Protein AF-A0A2Z6N9J4-F1 (afdb_monomer)

Sequence (59 aa):
MKSFMTEYSIKGETRPFKPYTSGYHVPYKASDSTFPLWYSIKRASAYIIVMSSHSAYDL

Mean predicted aligned error: 11.2 Å

Structure (mmCIF, N/CA/C/O backbone):
data_AF-A0A2Z6N9J4-F1
#
_entry.id   AF-A0A2Z6N9J4-F1
#
loop_
_atom_site.group_PDB
_atom_site.id
_atom_site.t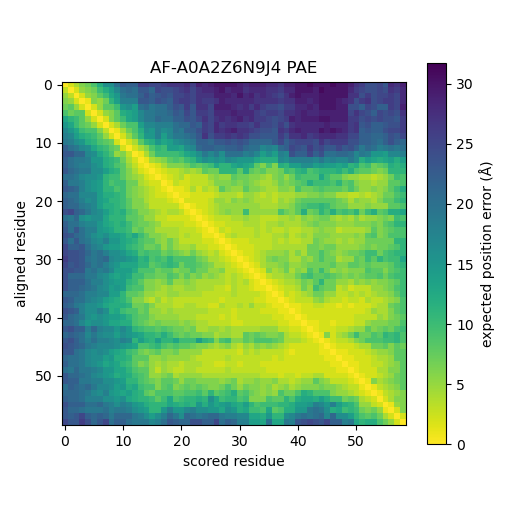ype_symbol
_atom_site.label_atom_id
_atom_site.label_alt_id
_atom_site.label_comp_id
_atom_site.label_asym_id
_atom_site.label_entity_id
_atom_site.label_seq_id
_atom_site.pdbx_PDB_ins_code
_atom_site.Cartn_x
_atom_site.Cartn_y
_atom_site.Cartn_z
_atom_site.occupancy
_atom_site.B_iso_or_equiv
_atom_site.auth_seq_id
_atom_site.auth_comp_id
_atom_site.auth_asym_id
_atom_site.auth_atom_id
_atom_site.pdbx_PDB_model_num
ATOM 1 N N . MET A 1 1 ? -31.635 13.200 6.021 1.00 46.50 1 MET A N 1
ATOM 2 C CA . MET A 1 1 ? -30.963 12.163 5.202 1.00 46.50 1 MET A CA 1
ATOM 3 C C . MET A 1 1 ? -29.575 11.841 5.775 1.00 46.50 1 MET A C 1
ATOM 5 O O . MET A 1 1 ? -28.565 12.069 5.129 1.00 46.50 1 MET A O 1
ATOM 9 N N . LYS A 1 2 ? -29.510 11.347 7.018 1.00 42.16 2 LYS A N 1
ATOM 10 C CA . LYS A 1 2 ? -28.290 10.839 7.673 1.00 42.16 2 LYS A CA 1
ATOM 11 C C . LYS A 1 2 ? -28.644 9.472 8.263 1.00 42.16 2 LYS A C 1
ATOM 13 O O . LYS A 1 2 ? -28.974 9.400 9.436 1.00 42.16 2 LYS A O 1
ATOM 18 N N . SER A 1 3 ? -28.749 8.435 7.431 1.00 36.06 3 SER A N 1
ATOM 19 C CA . SER A 1 3 ? -29.249 7.134 7.917 1.00 36.06 3 SER A CA 1
ATOM 20 C C . SER A 1 3 ? -28.711 5.895 7.195 1.00 36.06 3 SER A C 1
ATOM 22 O O . SER A 1 3 ? -29.245 4.817 7.408 1.00 36.06 3 SER A O 1
ATOM 24 N N . PHE A 1 4 ? -27.674 5.990 6.360 1.00 44.59 4 PHE A N 1
ATOM 25 C CA . PHE A 1 4 ? -27.209 4.817 5.598 1.00 44.59 4 PHE A CA 1
ATOM 26 C C . PHE A 1 4 ? -25.688 4.638 5.599 1.00 44.59 4 PHE A C 1
ATOM 28 O O . PHE A 1 4 ? -25.104 4.256 4.594 1.00 44.59 4 PHE A O 1
ATOM 35 N N . MET A 1 5 ? -25.021 4.922 6.726 1.00 45.38 5 MET A N 1
ATOM 36 C CA . MET A 1 5 ? -23.589 4.608 6.864 1.00 45.38 5 MET A CA 1
ATOM 37 C C . MET A 1 5 ? -23.105 4.462 8.319 1.00 45.38 5 MET A C 1
ATOM 39 O O . MET A 1 5 ? -21.949 4.739 8.616 1.00 45.38 5 MET A O 1
ATOM 43 N N . THR A 1 6 ? -23.974 4.056 9.251 1.00 42.88 6 THR A N 1
ATOM 44 C CA . THR A 1 6 ? -23.616 3.894 10.679 1.00 42.88 6 THR A CA 1
ATOM 45 C C . THR A 1 6 ? -23.761 2.472 11.217 1.00 42.88 6 THR A C 1
ATOM 47 O O . THR A 1 6 ? -23.529 2.259 12.401 1.00 42.88 6 THR A O 1
ATOM 50 N N . GLU A 1 7 ? -24.071 1.480 10.375 1.00 45.38 7 GLU A N 1
ATOM 51 C CA . GLU A 1 7 ? -24.339 0.108 10.844 1.00 45.38 7 GLU A CA 1
ATOM 52 C C . GLU A 1 7 ? -23.281 -0.948 10.488 1.00 45.38 7 GLU A C 1
ATOM 54 O O . GLU A 1 7 ? -23.496 -2.132 10.705 1.00 45.38 7 GLU A O 1
ATOM 59 N N . TYR A 1 8 ? -22.090 -0.537 10.042 1.00 46.25 8 TYR A N 1
ATOM 60 C CA . TYR A 1 8 ? -20.919 -1.430 9.940 1.00 46.25 8 TYR A CA 1
ATOM 61 C C . TYR A 1 8 ? -19.771 -1.016 10.877 1.00 46.25 8 TYR A C 1
ATOM 63 O O . TYR A 1 8 ? -18.600 -1.276 10.611 1.00 46.25 8 TYR A O 1
ATOM 71 N N . SER A 1 9 ? -20.097 -0.386 12.011 1.00 48.19 9 SER A N 1
ATOM 72 C CA . SER A 1 9 ? -19.147 -0.255 13.120 1.00 48.19 9 SER A CA 1
ATOM 73 C C . SER A 1 9 ? -19.124 -1.563 13.910 1.00 48.19 9 SER A C 1
ATOM 75 O O . SER A 1 9 ? -19.927 -1.797 14.816 1.00 48.19 9 SER A O 1
ATOM 77 N N . ILE A 1 10 ? -18.203 -2.441 13.520 1.00 51.22 10 ILE A N 1
ATOM 78 C CA . ILE A 1 10 ? -17.715 -3.562 14.326 1.00 51.22 10 ILE A CA 1
ATOM 79 C C . ILE A 1 10 ? -17.253 -3.018 15.6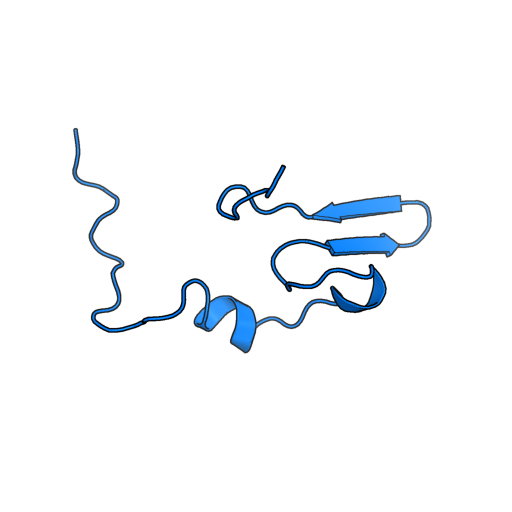84 1.00 51.22 10 ILE A C 1
ATOM 81 O O . ILE A 1 10 ? -16.164 -2.464 15.827 1.00 51.22 10 ILE A O 1
ATOM 85 N N . LYS A 1 11 ? -18.137 -3.124 16.680 1.00 49.41 11 LYS A N 1
ATOM 86 C CA . LYS A 1 11 ? -17.938 -2.708 18.073 1.00 49.41 11 LYS A CA 1
ATOM 87 C C . LYS A 1 11 ? -16.599 -3.243 18.616 1.00 49.41 11 LYS A C 1
ATOM 89 O O . LYS A 1 11 ? -16.549 -4.367 19.101 1.00 49.41 11 LYS A O 1
ATOM 94 N N . GLY A 1 12 ? -15.526 -2.451 18.543 1.00 57.62 12 GLY A N 1
ATOM 95 C CA . GLY A 1 12 ? -14.239 -2.752 19.187 1.00 57.62 12 GLY A CA 1
ATOM 96 C C . GLY A 1 12 ? -12.995 -2.838 18.295 1.00 57.62 12 GLY A C 1
ATOM 97 O O . GLY A 1 12 ? -11.925 -3.141 18.819 1.00 57.62 12 GLY A O 1
ATOM 98 N N . GLU A 1 13 ? -13.063 -2.573 16.985 1.00 54.56 13 GLU A N 1
ATOM 99 C CA . GLU A 1 13 ? -11.854 -2.609 16.148 1.00 54.56 13 GLU A CA 1
ATOM 100 C C . GLU A 1 13 ? -11.086 -1.276 16.190 1.00 54.56 13 GLU A C 1
ATOM 102 O O . GLU A 1 13 ? -11.444 -0.296 15.545 1.00 54.56 13 GLU A O 1
ATOM 107 N N . THR A 1 14 ? -10.001 -1.232 16.970 1.00 67.19 14 THR A N 1
ATOM 108 C CA . THR A 1 14 ? -9.157 -0.032 17.151 1.00 67.19 14 THR A CA 1
ATOM 109 C C . THR A 1 14 ? -8.337 0.326 15.903 1.00 67.19 14 THR A C 1
ATOM 111 O O . THR A 1 14 ? -7.751 1.403 15.839 1.00 67.19 14 THR A O 1
ATOM 114 N N . ARG A 1 15 ? -8.244 -0.582 14.920 1.00 63.69 15 ARG A N 1
ATOM 115 C CA . ARG A 1 15 ? -7.437 -0.405 13.706 1.00 63.69 15 ARG A CA 1
ATOM 116 C C . ARG A 1 15 ? -8.321 -0.493 12.463 1.00 63.69 15 ARG A C 1
ATOM 118 O O . ARG A 1 15 ? -8.831 -1.577 12.187 1.00 63.69 15 ARG A O 1
ATOM 125 N N . PRO A 1 16 ? -8.475 0.592 11.691 1.00 71.31 16 PRO A N 1
ATOM 126 C CA . PRO A 1 16 ? -9.252 0.545 10.460 1.00 71.31 16 PRO A CA 1
ATOM 127 C C . PRO A 1 16 ? -8.602 -0.408 9.438 1.00 71.31 16 PRO A C 1
ATOM 129 O O . PRO A 1 16 ? -7.384 -0.588 9.426 1.00 71.31 16 PRO A O 1
ATOM 132 N N . PHE A 1 17 ? -9.418 -1.012 8.567 1.00 72.94 17 PHE A N 1
ATOM 133 C CA . PHE A 1 17 ? -8.998 -1.892 7.458 1.00 72.94 17 PHE A CA 1
ATOM 134 C C . PHE A 1 17 ? -8.327 -3.224 7.847 1.00 72.94 17 PHE A C 1
ATOM 136 O O . PHE A 1 17 ? -7.723 -3.880 6.991 1.00 72.94 17 PHE A O 1
ATOM 143 N N . LYS A 1 18 ? -8.454 -3.682 9.097 1.00 74.75 18 LYS A N 1
ATOM 144 C CA . LYS A 1 18 ? -7.901 -4.972 9.546 1.00 74.75 18 LYS A CA 1
ATOM 145 C C . LYS A 1 18 ? -8.325 -6.177 8.682 1.00 74.75 18 LYS A C 1
ATOM 147 O O . LYS A 1 18 ? -7.425 -6.893 8.251 1.00 74.75 18 LYS A O 1
ATOM 152 N N . PRO A 1 19 ? -9.614 -6.402 8.350 1.00 79.38 19 PRO A N 1
ATOM 153 C CA . PRO A 1 19 ? -10.000 -7.567 7.545 1.00 79.38 19 PRO A CA 1
ATOM 154 C C . PRO A 1 19 ? -9.450 -7.521 6.111 1.00 79.38 19 PRO A C 1
ATOM 156 O O . PRO A 1 19 ? -9.105 -8.557 5.547 1.00 79.38 19 PRO A O 1
ATOM 159 N N . TYR A 1 20 ? -9.316 -6.326 5.526 1.00 78.00 20 TYR A N 1
ATOM 160 C CA . TYR A 1 20 ? -8.740 -6.159 4.189 1.00 78.00 20 TYR A CA 1
ATOM 161 C C . TYR A 1 20 ? -7.233 -6.433 4.197 1.00 78.00 20 TYR A C 1
ATOM 163 O O . TYR A 1 20 ? -6.731 -7.213 3.392 1.00 78.00 20 TYR A O 1
ATOM 171 N N . THR A 1 21 ? -6.520 -5.840 5.154 1.00 79.06 21 THR A N 1
ATOM 172 C CA . THR A 1 21 ? -5.061 -5.972 5.267 1.00 79.06 21 THR A CA 1
ATOM 173 C C . THR A 1 21 ? -4.607 -7.368 5.691 1.00 79.06 21 THR A C 1
ATOM 175 O O . THR A 1 21 ? -3.516 -7.782 5.303 1.00 79.06 21 THR A O 1
ATOM 178 N N . SER A 1 22 ? -5.424 -8.114 6.443 1.00 81.38 22 SER A N 1
ATOM 179 C CA . SER A 1 22 ? -5.122 -9.505 6.794 1.00 81.38 22 SER A CA 1
ATOM 180 C C . SER A 1 22 ? -5.472 -10.502 5.688 1.00 81.38 22 SER A C 1
ATOM 182 O O . SER A 1 22 ? -4.822 -11.536 5.594 1.00 81.38 22 SER A O 1
ATOM 184 N N . GLY A 1 23 ? -6.512 -10.230 4.890 1.00 81.38 23 GLY A N 1
ATOM 185 C CA . GLY A 1 23 ? -6.996 -11.146 3.851 1.00 81.38 23 GLY A CA 1
ATOM 186 C C . GLY A 1 23 ? -6.318 -10.987 2.489 1.00 81.38 23 GLY A C 1
ATOM 187 O O . GLY A 1 23 ? -6.214 -11.961 1.747 1.00 81.38 23 GLY A O 1
ATOM 188 N N . TYR A 1 24 ? -5.842 -9.784 2.155 1.00 81.69 24 TYR A N 1
ATOM 189 C CA . TYR A 1 24 ? -5.296 -9.474 0.834 1.00 81.69 24 TYR A CA 1
ATOM 190 C C . TYR A 1 24 ? -3.915 -8.830 0.941 1.00 81.69 24 TYR A C 1
ATOM 192 O O . TYR A 1 24 ? -3.765 -7.654 1.277 1.00 81.69 24 TYR A O 1
ATOM 200 N N . HIS A 1 25 ? -2.886 -9.612 0.619 1.00 84.25 25 HIS A N 1
ATOM 201 C CA . HIS A 1 25 ? -1.515 -9.122 0.565 1.00 84.25 25 HIS A CA 1
ATOM 202 C C . HIS A 1 25 ? -1.241 -8.421 -0.765 1.00 84.25 25 HIS A C 1
ATOM 204 O O . HIS A 1 25 ? -1.471 -8.975 -1.838 1.00 84.25 25 HIS A O 1
ATOM 210 N N . VAL A 1 26 ? -0.704 -7.206 -0.684 1.00 84.75 26 VAL A N 1
ATOM 211 C CA . VAL A 1 26 ? -0.334 -6.387 -1.842 1.00 84.75 26 VAL A CA 1
ATOM 212 C C . VAL A 1 26 ? 1.166 -6.082 -1.831 1.00 84.75 26 VAL A C 1
ATOM 214 O O . VAL A 1 26 ? 1.760 -5.974 -0.754 1.00 84.75 26 VAL A O 1
ATOM 217 N N . PRO A 1 27 ? 1.810 -5.919 -2.999 1.00 82.75 27 PRO A N 1
ATOM 218 C CA . PRO A 1 27 ? 3.250 -5.693 -3.099 1.00 82.75 27 PRO A CA 1
ATOM 219 C C . PRO A 1 27 ? 3.636 -4.224 -2.838 1.00 82.75 27 PRO A C 1
ATOM 221 O O . PRO A 1 27 ? 4.370 -3.622 -3.612 1.00 82.75 27 PRO A O 1
ATOM 224 N N . TYR A 1 28 ? 3.170 -3.634 -1.735 1.00 79.12 28 TYR A N 1
ATOM 225 C CA . TYR A 1 28 ? 3.408 -2.215 -1.427 1.00 79.12 28 TYR A CA 1
ATOM 226 C C . TYR A 1 28 ? 4.880 -1.890 -1.119 1.00 79.12 28 TYR A C 1
ATOM 228 O O . TYR A 1 28 ? 5.368 -0.806 -1.430 1.00 79.12 28 TYR A O 1
ATOM 236 N N . LYS A 1 29 ? 5.626 -2.871 -0.595 1.00 80.94 29 LYS A N 1
ATOM 237 C CA . LYS A 1 29 ? 7.072 -2.753 -0.351 1.00 80.94 29 LYS A CA 1
ATOM 238 C C . LYS A 1 29 ? 7.897 -2.673 -1.635 1.00 80.94 29 LYS A C 1
ATOM 240 O O . LYS A 1 29 ? 8.983 -2.118 -1.613 1.00 80.94 29 LYS A O 1
ATOM 245 N N . ALA A 1 30 ? 7.401 -3.234 -2.740 1.00 78.56 30 ALA A N 1
ATOM 246 C CA . ALA A 1 30 ? 8.106 -3.193 -4.022 1.00 78.56 30 ALA A CA 1
ATOM 247 C C . ALA A 1 30 ? 8.078 -1.794 -4.661 1.00 78.56 30 ALA A C 1
ATOM 249 O O . ALA A 1 30 ? 8.828 -1.536 -5.598 1.00 78.56 30 ALA A O 1
ATOM 250 N N . SER A 1 31 ? 7.210 -0.910 -4.163 1.00 75.31 31 SER A N 1
ATOM 251 C CA . SER A 1 31 ? 7.088 0.481 -4.590 1.00 75.31 31 SER A CA 1
ATOM 252 C C . SER A 1 31 ? 7.491 1.475 -3.497 1.00 75.31 31 SER A C 1
ATOM 254 O O . SER A 1 31 ? 6.958 2.581 -3.483 1.00 75.31 31 SER A O 1
ATOM 256 N N . ASP A 1 32 ? 8.331 1.060 -2.540 1.00 78.69 32 ASP A N 1
ATOM 257 C CA . ASP A 1 32 ? 8.789 1.871 -1.397 1.00 78.69 32 ASP A CA 1
ATOM 258 C C . ASP A 1 32 ? 7.660 2.547 -0.593 1.00 78.69 32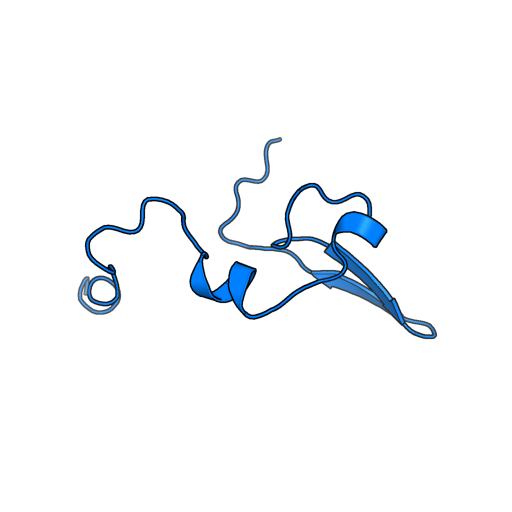 ASP A C 1
ATOM 260 O O . ASP A 1 32 ? 7.848 3.575 0.056 1.00 78.69 32 ASP A O 1
ATOM 264 N N . SER A 1 33 ? 6.461 1.956 -0.606 1.00 74.31 33 SER A N 1
ATOM 265 C CA . SER A 1 33 ? 5.341 2.445 0.189 1.00 74.31 33 SER A CA 1
ATOM 266 C C . SER A 1 33 ? 5.422 1.912 1.618 1.00 74.31 33 SER A C 1
ATOM 268 O O . SER A 1 33 ? 5.820 0.771 1.865 1.00 74.31 33 SER A O 1
ATOM 270 N N . THR A 1 34 ? 5.002 2.731 2.579 1.00 78.56 34 THR A N 1
ATOM 271 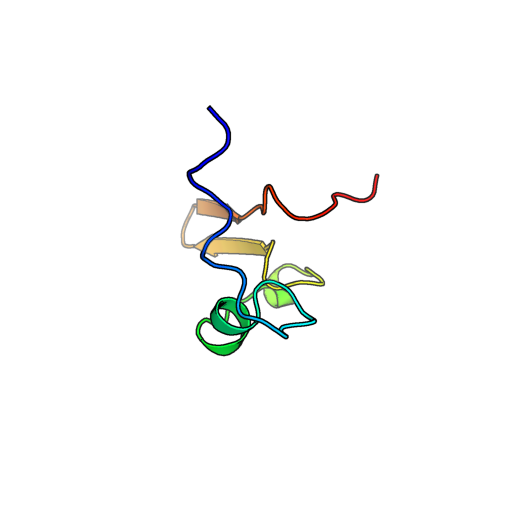C CA . THR A 1 34 ? 4.956 2.379 4.002 1.00 78.56 34 THR A CA 1
ATOM 272 C C . THR A 1 34 ? 3.678 1.637 4.391 1.00 78.56 34 THR A C 1
ATOM 274 O O . THR A 1 34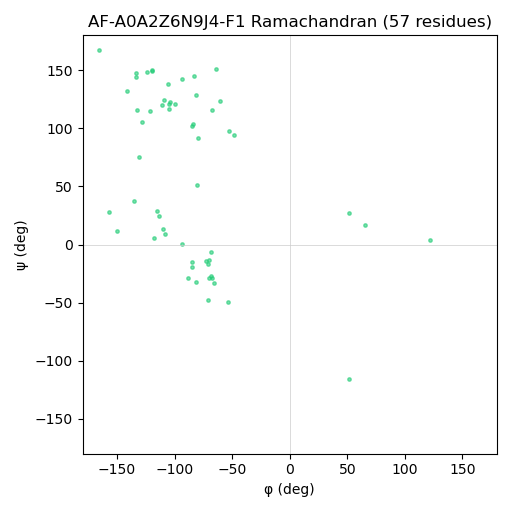 ? 3.679 0.928 5.400 1.00 78.56 34 THR A O 1
ATOM 277 N N . PHE A 1 35 ? 2.611 1.722 3.585 1.00 76.56 35 PHE A N 1
ATOM 278 C CA . PHE A 1 35 ? 1.324 1.086 3.874 1.00 76.56 35 PHE A CA 1
ATOM 279 C C . PHE A 1 35 ? 0.732 0.334 2.676 1.00 76.56 35 PHE A C 1
ATOM 281 O O . PHE A 1 35 ? 0.823 0.786 1.538 1.00 76.56 35 PHE A O 1
ATOM 288 N N . PRO A 1 36 ? 0.001 -0.767 2.933 1.00 78.00 36 PRO A N 1
ATOM 289 C CA . PRO A 1 36 ? -0.663 -1.559 1.896 1.00 78.00 36 PRO A CA 1
ATOM 290 C C . PRO A 1 36 ? -1.836 -0.843 1.205 1.00 78.00 36 PRO A C 1
ATOM 292 O O . PRO A 1 36 ? -2.414 -1.377 0.264 1.00 78.00 36 PRO A O 1
ATOM 295 N N . LEU A 1 37 ? -2.234 0.342 1.666 1.00 82.25 37 LEU A N 1
ATOM 296 C CA . LEU A 1 37 ? -3.378 1.071 1.114 1.00 82.25 37 LEU A CA 1
ATOM 297 C C . LEU A 1 37 ? -3.014 1.921 -0.115 1.00 82.25 37 LEU A C 1
ATOM 299 O O . LEU A 1 37 ? -3.912 2.336 -0.844 1.00 82.25 37 LEU A O 1
ATOM 303 N N . TRP A 1 38 ? -1.726 2.166 -0.360 1.00 80.69 38 TRP A N 1
ATOM 304 C CA . TRP A 1 38 ? -1.238 2.880 -1.538 1.00 80.69 38 TRP A CA 1
ATOM 305 C C . TRP A 1 38 ? 0.050 2.239 -2.043 1.00 80.69 38 TRP A C 1
ATOM 307 O O . TRP A 1 38 ? 0.950 1.944 -1.260 1.00 80.69 38 TRP A O 1
ATOM 317 N N . TYR A 1 39 ? 0.131 1.980 -3.344 1.00 85.50 39 TYR A N 1
ATOM 318 C CA . TYR A 1 39 ? 1.305 1.368 -3.965 1.00 85.50 39 TYR A CA 1
ATOM 319 C C . TYR A 1 39 ? 1.265 1.520 -5.482 1.0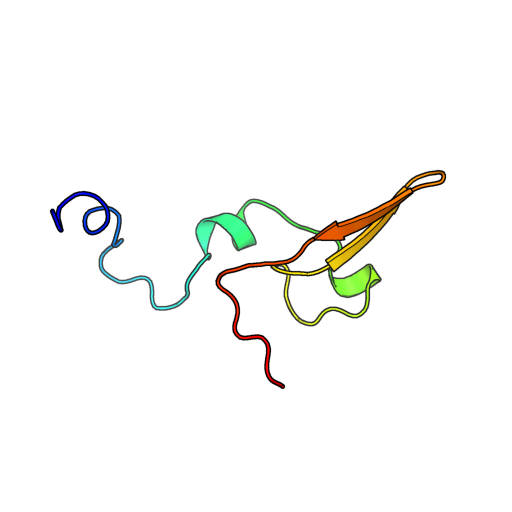0 85.50 39 TYR A C 1
ATOM 321 O O . TYR A 1 39 ? 0.233 1.863 -6.067 1.00 85.50 39 TYR A O 1
ATOM 329 N N . SER A 1 40 ? 2.388 1.230 -6.128 1.00 87.31 40 SER A N 1
ATOM 330 C CA . SER A 1 40 ? 2.468 1.172 -7.581 1.00 87.31 40 SER A CA 1
ATOM 331 C C . SER A 1 40 ? 2.992 -0.174 -8.064 1.00 87.31 40 SER A C 1
ATOM 333 O O . SER A 1 40 ? 3.789 -0.835 -7.401 1.00 87.31 40 SER A O 1
ATOM 335 N N . ILE A 1 41 ? 2.528 -0.601 -9.237 1.00 87.69 41 ILE A N 1
ATOM 336 C CA . ILE A 1 41 ? 3.025 -1.807 -9.900 1.00 87.69 41 ILE A CA 1
ATOM 337 C C . ILE A 1 41 ? 3.307 -1.537 -11.373 1.00 87.69 41 ILE A C 1
ATOM 339 O O . ILE A 1 41 ? 2.584 -0.804 -12.050 1.00 87.69 41 ILE A O 1
ATOM 343 N N . LYS A 1 42 ? 4.359 -2.181 -11.877 1.00 89.56 42 LYS A N 1
ATOM 344 C CA . LYS A 1 42 ? 4.668 -2.273 -13.306 1.00 89.56 42 LYS A CA 1
ATOM 345 C C . LYS A 1 42 ? 4.188 -3.626 -13.807 1.00 89.56 42 LYS A C 1
ATOM 347 O O . LYS A 1 42 ? 4.638 -4.655 -13.304 1.00 89.56 42 LYS A O 1
ATOM 352 N N . ARG A 1 43 ? 3.291 -3.639 -14.792 1.00 89.25 43 ARG A N 1
ATOM 353 C CA . ARG A 1 43 ? 2.847 -4.877 -15.443 1.00 89.25 43 ARG A CA 1
ATOM 354 C C . ARG A 1 43 ? 2.871 -4.700 -16.953 1.00 89.25 43 ARG A C 1
ATOM 356 O O . ARG A 1 43 ? 2.119 -3.895 -17.493 1.00 89.25 43 ARG A O 1
ATOM 363 N N . ALA A 1 44 ? 3.727 -5.475 -17.619 1.00 91.62 44 ALA A N 1
ATOM 364 C CA . ALA A 1 44 ? 4.023 -5.322 -19.042 1.00 91.62 44 ALA A CA 1
ATOM 365 C C . ALA A 1 44 ? 4.407 -3.865 -19.373 1.00 91.62 44 ALA A C 1
ATOM 367 O O . ALA A 1 44 ? 5.407 -3.373 -18.858 1.00 91.62 44 ALA A O 1
ATOM 368 N N . SER A 1 45 ? 3.612 -3.172 -20.189 1.00 92.69 45 SER A N 1
ATOM 369 C CA . SER A 1 45 ? 3.829 -1.775 -20.581 1.00 92.69 45 SER A CA 1
ATOM 370 C C . SER A 1 45 ? 3.088 -0.751 -19.711 1.00 92.69 45 SER A C 1
ATOM 372 O O . SER A 1 45 ? 3.193 0.446 -19.968 1.00 92.69 45 SER A O 1
ATOM 374 N N . ALA A 1 46 ? 2.342 -1.188 -18.691 1.00 86.25 46 ALA A N 1
ATOM 375 C CA . ALA A 1 46 ? 1.508 -0.312 -17.875 1.00 86.25 46 ALA A CA 1
ATOM 376 C C . ALA A 1 4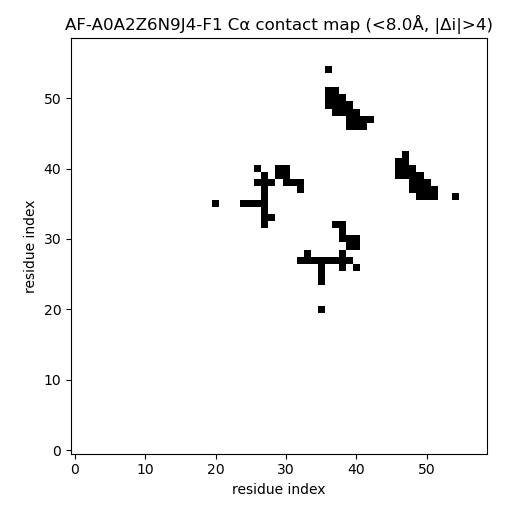6 ? 2.106 -0.052 -16.486 1.00 86.25 46 ALA A C 1
ATOM 378 O O . ALA A 1 46 ? 2.578 -0.968 -15.801 1.00 86.25 46 ALA A O 1
ATOM 379 N N . TYR A 1 47 ? 2.013 1.207 -16.057 1.00 90.06 47 TYR A N 1
ATOM 380 C CA . TYR A 1 47 ? 2.264 1.633 -14.686 1.00 90.06 47 TYR A CA 1
ATOM 381 C C . TYR A 1 47 ? 0.929 1.915 -14.001 1.00 90.06 47 TYR A C 1
ATOM 383 O O . TYR A 1 47 ? 0.184 2.793 -14.431 1.00 90.06 47 TYR A O 1
ATOM 391 N N . ILE A 1 48 ? 0.613 1.147 -12.964 1.00 88.44 48 ILE A N 1
ATOM 392 C CA . ILE A 1 48 ? -0.654 1.245 -12.237 1.00 88.44 48 ILE A CA 1
ATOM 393 C C . ILE A 1 48 ? -0.354 1.848 -10.871 1.00 88.44 48 ILE A C 1
ATOM 395 O O . ILE A 1 48 ? 0.472 1.312 -10.132 1.00 88.44 48 ILE A O 1
ATOM 399 N N . ILE A 1 49 ? -1.029 2.950 -10.547 1.00 88.75 49 ILE A N 1
ATOM 400 C CA . ILE A 1 49 ? -0.926 3.639 -9.258 1.00 88.75 49 ILE A CA 1
ATOM 401 C C . ILE A 1 49 ? -2.244 3.441 -8.518 1.00 88.75 49 ILE A C 1
ATOM 403 O O . ILE A 1 49 ? -3.304 3.829 -9.011 1.00 88.75 49 ILE A O 1
ATOM 407 N N . VAL A 1 50 ? -2.172 2.830 -7.340 1.00 85.44 50 VAL A N 1
ATOM 408 C CA . VAL A 1 50 ? -3.319 2.615 -6.457 1.00 85.44 50 VAL A CA 1
ATOM 409 C C . VAL A 1 50 ? -3.236 3.622 -5.316 1.00 85.44 50 VAL A C 1
ATOM 411 O O . VAL A 1 50 ? -2.240 3.660 -4.595 1.00 85.44 50 VAL A O 1
ATOM 414 N N . MET A 1 51 ? -4.285 4.433 -5.155 1.00 84.50 51 MET A N 1
ATOM 415 C CA . MET A 1 51 ? -4.396 5.438 -4.094 1.00 84.50 51 MET A CA 1
ATOM 416 C C . MET A 1 51 ? -5.602 5.156 -3.198 1.00 84.50 51 MET A C 1
ATOM 418 O O . MET A 1 51 ? -6.623 4.647 -3.659 1.00 84.50 51 MET A O 1
ATOM 422 N N . SER A 1 52 ? -5.497 5.547 -1.928 1.00 81.38 52 SER A N 1
ATOM 423 C CA . SER A 1 52 ? -6.595 5.477 -0.963 1.00 81.38 52 SER A CA 1
ATOM 424 C C . SER A 1 52 ? -7.175 6.865 -0.711 1.00 81.38 52 SER A C 1
ATOM 426 O O . SER A 1 52 ? -6.474 7.749 -0.231 1.00 81.38 52 SER A O 1
ATOM 428 N N . SER A 1 53 ? -8.471 7.048 -0.975 1.00 77.31 53 SER A N 1
ATOM 429 C CA . SER A 1 53 ? -9.183 8.307 -0.698 1.00 77.31 53 SER A CA 1
ATOM 430 C C . SER A 1 53 ? -9.413 8.571 0.794 1.00 77.31 53 SER A C 1
ATOM 432 O O . SER A 1 53 ? -9.740 9.688 1.170 1.00 77.31 53 SER A O 1
ATOM 434 N N . HIS A 1 54 ? -9.280 7.542 1.637 1.00 74.19 54 HIS A N 1
ATOM 435 C CA . HIS A 1 54 ? -9.564 7.605 3.076 1.00 74.19 54 HIS A CA 1
ATOM 436 C C . HIS A 1 54 ? -8.290 7.556 3.929 1.00 74.19 54 HIS A C 1
ATOM 438 O O . HIS A 1 54 ? -8.370 7.392 5.145 1.00 74.19 54 HIS A O 1
ATOM 444 N N . SER A 1 55 ? -7.117 7.655 3.299 1.0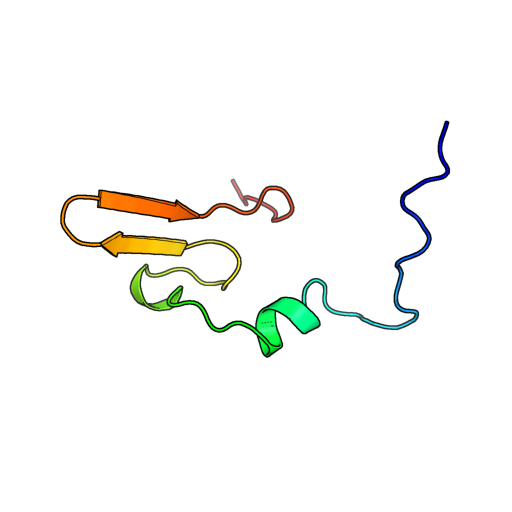0 70.19 55 SER A N 1
ATOM 445 C CA . SER A 1 55 ? -5.860 7.855 4.011 1.00 70.19 55 SER A CA 1
ATOM 446 C C . SER A 1 55 ? -5.545 9.339 4.083 1.00 70.19 55 SER A C 1
ATOM 448 O O . SER A 1 55 ? -5.759 10.061 3.110 1.00 70.19 55 SER A O 1
ATOM 450 N N . ALA A 1 56 ? -4.993 9.778 5.214 1.00 67.06 56 ALA A N 1
ATOM 451 C CA . ALA A 1 56 ? -4.345 11.075 5.272 1.00 67.06 56 ALA A CA 1
ATOM 452 C C . ALA A 1 56 ? -3.184 11.074 4.268 1.00 67.06 56 ALA A C 1
ATOM 454 O O . ALA A 1 56 ? -2.329 10.185 4.291 1.00 67.06 56 ALA A O 1
ATOM 455 N N . TYR A 1 57 ? -3.211 12.031 3.351 1.00 61.22 57 TYR A N 1
ATOM 456 C CA . TYR A 1 57 ? -2.028 12.494 2.652 1.00 61.22 57 TYR A CA 1
ATOM 457 C C . TYR A 1 57 ? -1.407 13.532 3.585 1.00 61.22 57 TYR A C 1
ATOM 459 O O . TYR A 1 57 ? -1.950 14.623 3.739 1.00 61.22 57 TYR A O 1
ATOM 467 N N . ASP A 1 58 ? -0.334 13.172 4.285 1.00 50.78 58 ASP A N 1
ATOM 468 C CA . ASP A 1 58 ? 0.465 14.198 4.953 1.00 50.78 58 ASP A CA 1
ATOM 469 C C . ASP A 1 58 ? 1.130 15.024 3.843 1.00 50.78 58 ASP A C 1
ATOM 471 O O . ASP A 1 58 ? 1.880 14.483 3.025 1.00 50.78 58 ASP A O 1
ATOM 475 N N . LEU A 1 59 ? 0.762 16.305 3.765 1.00 53.31 59 LEU A N 1
ATOM 476 C CA . LEU A 1 59 ? 1.506 17.329 3.029 1.00 53.31 59 LEU A CA 1
ATOM 477 C C . LEU A 1 59 ? 2.645 17.849 3.904 1.00 53.31 59 LEU A C 1
ATOM 479 O O . LEU A 1 59 ? 2.387 18.086 5.106 1.00 53.31 59 LEU A O 1
#

Nearest PDB structures (foldseek):
  9bcu-assembly1_C  TM=3.430E-01  e=8.649E+00  Thermococcus kodakarensis
  6u42-assembly1_7A  TM=3.273E-01  e=7.543E+00  Chlamydomonas reinhardtii

pLDDT: mean 71.83, std 15.7, range [36.06, 92.69]

Foldseek 3Di:
DPDPDDPPPPPPDPDPCVVVPVPDDDVQVVQVHPDPQWHWDDDDPDIDTGHDPPDDPDD

Radius of gyration: 15.06 Å; Cα contacts (8 Å, |Δi|>4): 45; chains: 1; bounding box: 40×28×40 Å

InterPro domains:
  IPR029052 Metallo-dependent phosphatase-like [G3DSA:3.60.21.10] (5-59)

Solvent-accessible surface area (backbone atoms only — not comparable to full-atom values): 4178 Å² total; 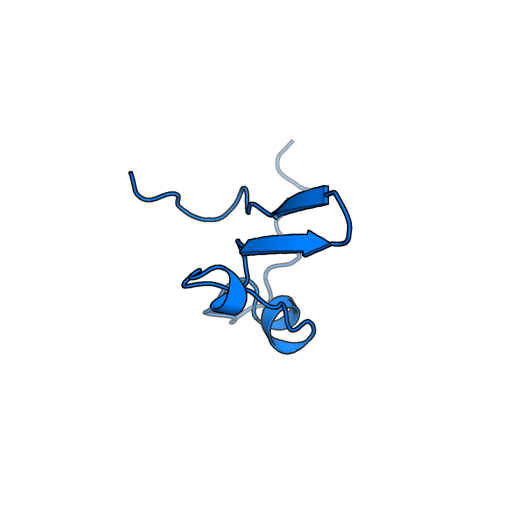per-residue (Å²): 143,88,85,88,84,79,87,83,70,66,90,80,68,91,56,86,63,51,72,56,61,74,73,53,89,64,68,11,67,82,47,78,33,94,43,79,64,34,35,45,48,79,54,93,94,44,79,47,78,48,75,49,93,88,53,86,76,87,127

Secondary structure (DSSP, 8-state):
---SSSS---TT--STTHHHHHH----GGGGT-SSTTSEEEEETTEEEEE--TTS----

Organism: Trifolium subterraneum (NCBI:txid3900)